Protein AF-A0A7S2K1K6-F1 (afdb_monomer_lite)

Foldseek 3Di:
DAVVLVVLLVVLVVLVVCCVPPVPDPDDRQWAVAAEAADAQALDFDDQVSVQSSLRNHPYAAEQEAALQACCSVVVVCVVDPPDPGDGSRNDDHPYPRHHYDYCNVQPNYPVSCVVCVVVVVVVVVVVVVVVD

Structure (mmCIF, N/CA/C/O backbone):
data_AF-A0A7S2K1K6-F1
#
_entry.id   AF-A0A7S2K1K6-F1
#
loop_
_atom_site.group_PDB
_atom_site.id
_atom_site.type_symbol
_atom_site.label_atom_id
_atom_site.label_alt_id
_atom_site.label_comp_id
_atom_site.label_asym_id
_atom_site.label_entity_id
_atom_site.label_seq_id
_atom_site.pdbx_PDB_ins_code
_atom_site.Cartn_x
_atom_site.Cartn_y
_atom_s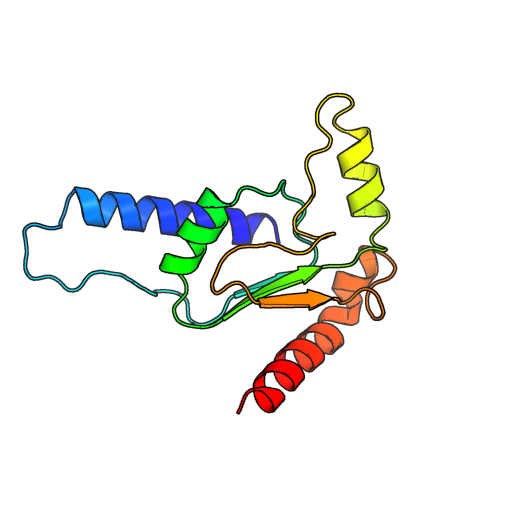ite.Cartn_z
_atom_site.occupancy
_atom_site.B_iso_or_equiv
_atom_site.auth_seq_id
_atom_site.auth_comp_id
_atom_site.auth_asym_id
_atom_site.auth_atom_id
_atom_site.pdbx_PDB_model_num
ATOM 1 N N . ALA A 1 1 ? 4.031 7.978 -1.516 1.00 72.56 1 ALA A N 1
ATOM 2 C CA . ALA A 1 1 ? 3.803 6.887 -0.534 1.00 72.56 1 ALA A CA 1
ATOM 3 C C . ALA A 1 1 ? 4.142 7.238 0.929 1.00 72.56 1 ALA A C 1
ATOM 5 O O . ALA A 1 1 ? 3.296 7.035 1.790 1.00 72.56 1 ALA A O 1
ATOM 6 N N . ARG A 1 2 ? 5.339 7.762 1.262 1.00 82.56 2 ARG A N 1
ATOM 7 C CA . ARG A 1 2 ? 5.775 7.945 2.674 1.00 82.56 2 ARG A CA 1
ATOM 8 C C . ARG A 1 2 ? 4.858 8.809 3.542 1.00 82.56 2 ARG A C 1
ATOM 10 O O . ARG A 1 2 ? 4.629 8.459 4.693 1.00 82.56 2 ARG A O 1
ATOM 17 N N . VAL A 1 3 ? 4.392 9.941 3.012 1.00 86.00 3 VAL A N 1
ATOM 18 C CA . VAL A 1 3 ? 3.521 10.872 3.751 1.00 86.00 3 VAL A CA 1
ATOM 19 C C . VAL A 1 3 ? 2.193 10.196 4.071 1.00 86.00 3 VAL A C 1
ATOM 21 O O . VAL A 1 3 ? 1.827 10.125 5.235 1.00 86.00 3 VAL A O 1
ATOM 24 N N . ILE A 1 4 ? 1.558 9.590 3.064 1.00 89.12 4 ILE A N 1
ATOM 25 C CA . ILE A 1 4 ? 0.300 8.847 3.214 1.00 89.12 4 ILE A CA 1
ATOM 26 C C . ILE A 1 4 ? 0.440 7.754 4.279 1.00 89.12 4 ILE A C 1
ATOM 28 O O . ILE A 1 4 ? -0.362 7.701 5.201 1.00 89.12 4 ILE A O 1
ATOM 32 N N . TYR A 1 5 ? 1.502 6.943 4.228 1.00 89.25 5 TYR A N 1
ATOM 33 C CA . TYR A 1 5 ? 1.738 5.905 5.237 1.00 89.25 5 TYR A CA 1
ATOM 34 C C . TYR A 1 5 ? 1.886 6.468 6.659 1.00 89.25 5 TYR A C 1
ATOM 36 O O . TYR A 1 5 ? 1.334 5.912 7.605 1.00 89.25 5 TYR A O 1
ATOM 44 N N . LYS A 1 6 ? 2.597 7.592 6.829 1.00 90.62 6 LYS A N 1
ATOM 45 C CA . LYS A 1 6 ? 2.695 8.264 8.134 1.00 90.62 6 LYS A CA 1
ATOM 46 C C . LYS A 1 6 ? 1.337 8.781 8.608 1.00 90.62 6 LYS A C 1
ATOM 48 O O . LYS A 1 6 ? 1.019 8.611 9.777 1.00 90.62 6 LYS A O 1
ATOM 53 N N . CYS A 1 7 ? 0.539 9.367 7.717 1.00 91.12 7 CYS A N 1
ATOM 54 C CA . CYS A 1 7 ? -0.813 9.818 8.042 1.00 91.12 7 CYS A CA 1
ATOM 55 C C . CYS A 1 7 ? -1.705 8.647 8.472 1.00 91.12 7 CYS A C 1
ATOM 57 O O . CYS A 1 7 ? -2.375 8.754 9.491 1.00 91.12 7 CYS A O 1
ATOM 59 N N . LEU A 1 8 ? -1.667 7.519 7.752 1.00 91.31 8 LEU A N 1
ATOM 60 C CA . LEU A 1 8 ? -2.397 6.297 8.111 1.00 91.31 8 LEU A CA 1
ATOM 61 C C . LEU A 1 8 ? -2.001 5.788 9.496 1.00 91.31 8 LEU A C 1
ATOM 63 O O . LEU A 1 8 ? -2.863 5.502 10.322 1.00 91.31 8 LEU A O 1
ATOM 67 N N . LYS A 1 9 ? -0.696 5.753 9.774 1.00 92.00 9 LYS A N 1
ATOM 68 C CA . LYS A 1 9 ? -0.176 5.376 11.086 1.00 92.00 9 LYS A CA 1
ATOM 69 C C . LYS A 1 9 ? -0.666 6.316 12.195 1.00 92.00 9 LYS A C 1
ATOM 71 O O . LYS A 1 9 ? -1.085 5.849 13.249 1.00 92.00 9 LYS A O 1
ATOM 76 N N . GLU A 1 10 ? -0.636 7.629 11.969 1.00 92.12 10 GLU A N 1
ATOM 7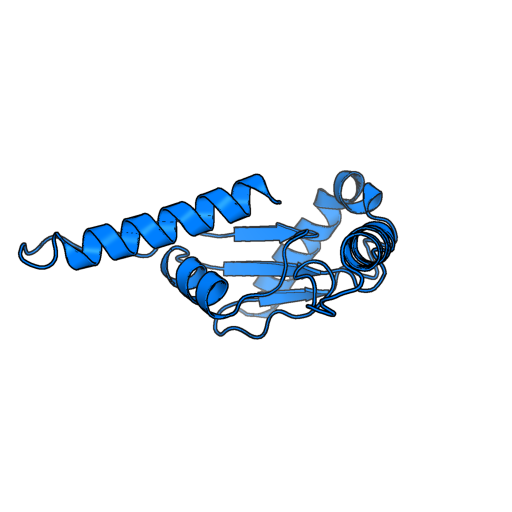7 C CA . GLU A 1 10 ? -1.130 8.599 12.955 1.00 92.12 10 GLU A CA 1
ATOM 78 C C . GLU A 1 10 ? -2.645 8.510 13.162 1.00 92.12 10 GLU A C 1
ATOM 80 O O . GLU A 1 10 ? -3.110 8.647 14.293 1.00 92.12 10 GLU A O 1
ATOM 85 N N . MET A 1 11 ? -3.419 8.239 12.109 1.00 90.06 11 MET A N 1
ATOM 86 C CA . MET A 1 11 ? -4.859 7.998 12.231 1.00 90.06 11 MET A CA 1
ATOM 87 C C . MET A 1 11 ? -5.144 6.739 13.048 1.00 90.06 11 MET A C 1
ATOM 89 O O . MET A 1 11 ? -5.956 6.798 13.967 1.00 90.06 11 MET A O 1
ATOM 93 N N . ALA A 1 12 ? -4.419 5.644 12.804 1.00 89.88 12 ALA A N 1
ATOM 94 C CA . ALA A 1 12 ? -4.561 4.417 13.587 1.00 89.88 12 ALA A CA 1
ATOM 95 C C . ALA A 1 12 ? -4.217 4.640 15.068 1.00 89.88 12 ALA A C 1
ATOM 97 O O . ALA A 1 12 ? -4.941 4.196 15.962 1.00 89.88 12 ALA A O 1
ATOM 98 N N . ARG A 1 13 ? -3.153 5.407 15.343 1.00 90.19 13 ARG A N 1
ATOM 99 C CA . ARG A 1 13 ? -2.778 5.803 16.706 1.00 90.19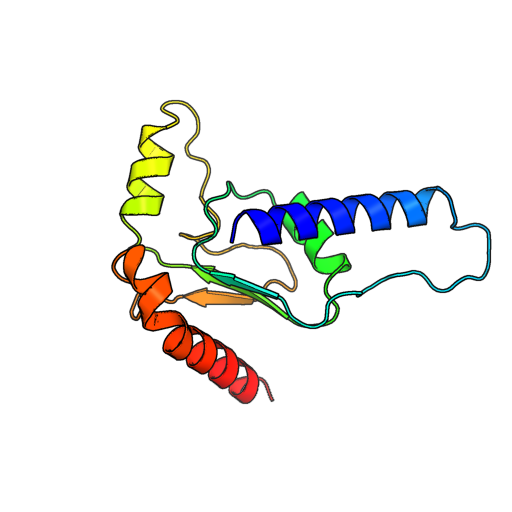 13 ARG A CA 1
ATOM 100 C C . ARG A 1 13 ? -3.884 6.616 17.383 1.00 90.19 13 ARG A C 1
ATOM 102 O O . ARG A 1 13 ? -4.237 6.322 18.522 1.00 90.19 13 ARG A O 1
ATOM 109 N N . LYS A 1 14 ? -4.443 7.615 16.692 1.00 88.44 14 LYS A N 1
ATOM 110 C CA . LYS A 1 14 ? -5.543 8.446 17.210 1.00 88.44 14 LYS A CA 1
ATOM 111 C C . LYS A 1 14 ? -6.826 7.650 17.428 1.00 88.44 14 LYS A C 1
ATOM 113 O O . LYS A 1 14 ? -7.510 7.895 18.413 1.00 88.44 14 LYS A O 1
ATOM 118 N N . GLN A 1 15 ? -7.130 6.686 16.562 1.00 84.56 15 GLN A N 1
ATOM 119 C CA . GLN A 1 15 ? -8.272 5.792 16.742 1.00 84.56 15 GLN A CA 1
ATOM 120 C C . GLN A 1 15 ? -8.104 4.941 18.007 1.00 84.56 15 GLN A C 1
ATOM 122 O O . GLN A 1 15 ? -9.023 4.870 18.815 1.00 84.56 15 GLN A O 1
ATOM 127 N N . LYS A 1 16 ? -6.916 4.367 18.245 1.00 83.88 16 LYS A N 1
ATOM 128 C CA . LYS A 1 16 ? -6.618 3.645 19.497 1.00 83.88 16 LYS A CA 1
ATOM 129 C C . LYS A 1 16 ? -6.731 4.531 20.734 1.00 83.88 16 LYS A C 1
ATOM 131 O O . LYS A 1 16 ? -7.286 4.113 21.743 1.00 83.88 16 LYS A O 1
ATOM 136 N N . GLU A 1 17 ? -6.204 5.748 20.656 1.00 86.62 17 GLU A N 1
ATOM 137 C CA . GLU A 1 17 ? -6.282 6.732 21.737 1.00 86.62 17 GLU A CA 1
ATOM 138 C C . GLU A 1 17 ? -7.738 7.125 22.035 1.00 86.62 17 GLU A C 1
ATOM 140 O O . GLU A 1 17 ? -8.131 7.198 23.199 1.00 86.62 17 GLU A O 1
ATOM 145 N N . TRP A 1 18 ? -8.559 7.309 20.999 1.00 82.06 18 TRP A N 1
ATOM 146 C CA . TRP A 1 18 ? -9.995 7.543 21.144 1.00 82.06 18 TRP A CA 1
ATOM 147 C C . TRP A 1 18 ? -10.685 6.345 21.809 1.00 82.06 18 TRP A C 1
ATOM 149 O O . TRP A 1 18 ? -11.379 6.515 22.808 1.00 82.06 18 TRP A O 1
ATOM 159 N N . LEU A 1 19 ? -10.411 5.125 21.332 1.00 79.62 19 LEU A N 1
ATOM 160 C CA . LEU A 1 19 ? -10.951 3.884 21.899 1.00 79.62 19 LEU A CA 1
ATOM 161 C C . LEU A 1 19 ? -10.541 3.663 23.357 1.00 79.62 19 LEU A C 1
ATOM 163 O O . LEU A 1 19 ? -11.272 3.019 24.098 1.00 79.62 19 LEU A O 1
ATOM 167 N N . TYR A 1 20 ? -9.382 4.161 23.782 1.00 80.56 20 TYR A N 1
ATOM 168 C CA . TYR A 1 20 ? -8.949 4.062 25.173 1.00 80.56 20 TYR A CA 1
ATOM 169 C C . TYR A 1 20 ? -9.656 5.090 26.068 1.00 80.56 20 TYR A C 1
ATOM 171 O O . TYR A 1 20 ? -10.106 4.752 27.160 1.00 80.56 20 TYR A O 1
ATOM 179 N N . ASN A 1 21 ? -9.779 6.337 25.605 1.00 81.19 21 ASN A N 1
ATOM 180 C CA . ASN A 1 21 ? -10.2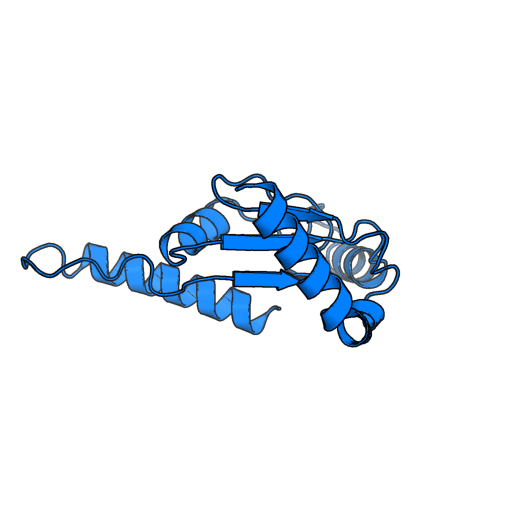56 7.446 26.433 1.00 81.19 21 ASN A CA 1
ATOM 181 C C . ASN A 1 21 ? -11.788 7.621 26.440 1.00 81.19 21 ASN A C 1
ATOM 183 O O . ASN A 1 21 ? -12.321 8.137 27.418 1.00 81.19 21 ASN A O 1
ATOM 187 N N . TYR A 1 22 ? -12.497 7.231 25.372 1.00 71.00 22 TYR A N 1
ATOM 188 C CA . TYR A 1 22 ? -13.909 7.596 25.143 1.00 71.00 22 TYR A CA 1
ATOM 189 C C . TYR A 1 22 ? -14.894 6.413 25.141 1.00 71.00 22 TYR A C 1
ATOM 191 O O . TYR A 1 22 ? -16.096 6.620 24.997 1.00 71.00 22 TYR A O 1
ATOM 199 N N . LYS A 1 23 ? -14.440 5.175 25.396 1.00 61.59 23 LYS A N 1
ATOM 200 C CA . LYS A 1 23 ? -15.261 3.937 25.362 1.00 61.59 23 LYS A CA 1
ATOM 201 C C . LYS A 1 23 ? -16.399 3.847 26.398 1.00 61.59 23 LYS A C 1
ATOM 203 O O . LYS A 1 23 ? -16.974 2.777 26.582 1.00 61.59 23 LYS A O 1
ATOM 208 N N . LYS A 1 24 ? -16.673 4.925 27.137 1.00 58.38 24 LYS A N 1
ATOM 209 C CA . LYS A 1 24 ? -17.649 4.979 28.235 1.00 58.38 24 LYS A CA 1
ATOM 210 C C . LYS A 1 24 ? -18.975 5.643 27.844 1.00 58.38 24 LYS A C 1
ATOM 212 O O . LYS A 1 24 ? -19.938 5.508 28.590 1.00 58.38 24 LYS A O 1
ATOM 217 N N . GLU A 1 25 ? -19.032 6.325 26.702 1.00 59.97 25 GLU A N 1
ATOM 218 C CA . GLU A 1 25 ? -20.265 6.878 26.129 1.00 59.97 25 GLU A CA 1
ATOM 219 C C . GLU A 1 25 ? -20.729 6.015 24.951 1.00 59.97 25 GLU A C 1
ATOM 221 O O . GLU A 1 25 ? -19.897 5.507 24.200 1.00 59.97 25 GLU A O 1
ATOM 226 N N . ASP A 1 26 ? -22.049 5.871 24.783 1.00 57.09 26 ASP A N 1
ATOM 227 C CA . ASP A 1 26 ? -22.746 5.152 23.697 1.00 57.09 26 ASP A CA 1
ATOM 228 C C . ASP A 1 26 ? -22.583 5.871 22.338 1.00 57.09 26 ASP A C 1
ATOM 230 O O . ASP A 1 26 ? -23.531 6.220 21.636 1.00 57.09 26 ASP A O 1
ATOM 234 N N . THR A 1 27 ? -21.341 6.204 22.001 1.00 59.66 27 THR A N 1
ATOM 235 C CA . THR A 1 27 ? -20.950 6.858 20.760 1.00 59.66 27 THR A CA 1
ATOM 236 C C . THR A 1 27 ? -20.349 5.800 19.846 1.00 59.66 27 THR A C 1
ATOM 238 O O . THR A 1 27 ? -19.534 4.975 20.261 1.00 59.66 27 THR A O 1
ATOM 241 N N . ARG A 1 28 ? -20.795 5.776 18.586 1.00 59.22 28 ARG A N 1
ATOM 242 C CA . ARG A 1 28 ? -20.291 4.821 17.590 1.00 59.22 28 ARG A CA 1
ATOM 243 C C . ARG A 1 28 ? -18.786 5.018 17.420 1.00 59.22 28 ARG A C 1
ATOM 245 O O . ARG A 1 28 ? -18.338 6.146 17.226 1.00 59.22 28 ARG A O 1
ATOM 252 N N . GLU A 1 29 ? -18.028 3.924 17.476 1.00 59.81 29 GLU A N 1
ATOM 253 C CA . GLU A 1 29 ? -16.586 3.953 17.233 1.00 59.81 29 GLU A CA 1
ATOM 254 C C . GLU A 1 29 ? -16.292 4.620 15.873 1.00 59.81 29 GLU A C 1
ATOM 256 O O . GLU A 1 29 ? -16.941 4.276 14.879 1.00 59.81 29 GLU A O 1
ATOM 261 N N . PRO A 1 30 ? -15.301 5.527 15.771 1.00 60.31 30 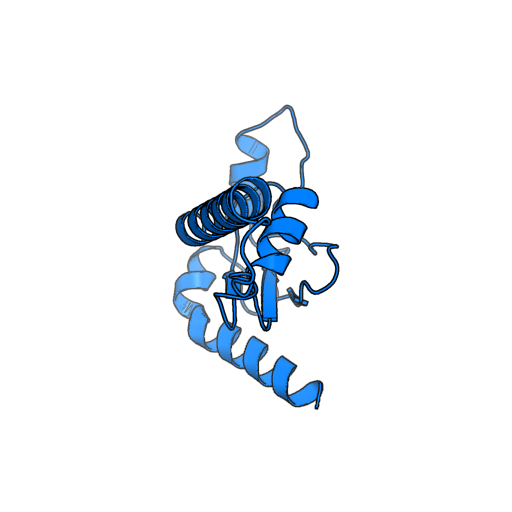PRO A N 1
ATOM 262 C CA . PRO A 1 30 ? -14.790 6.018 14.499 1.00 60.31 30 PRO A CA 1
ATOM 263 C C . PRO A 1 30 ? -13.901 4.932 13.878 1.00 60.31 30 PRO A C 1
ATOM 265 O O . PRO A 1 30 ? -12.686 5.080 13.755 1.00 60.31 30 PRO A O 1
ATOM 268 N N . ALA A 1 31 ? -14.501 3.786 13.565 1.00 66.06 31 ALA A N 1
ATOM 269 C CA . ALA A 1 31 ? -13.871 2.733 12.793 1.00 66.06 31 ALA A CA 1
ATOM 270 C C . ALA A 1 31 ? -14.020 3.028 11.303 1.00 66.06 31 ALA A C 1
ATOM 272 O O . ALA A 1 31 ? -15.014 3.618 10.882 1.00 66.06 31 ALA A O 1
ATOM 273 N N . SER A 1 32 ? -13.038 2.594 10.505 1.00 74.44 32 SER A N 1
ATOM 274 C CA . SER A 1 32 ? -13.206 2.536 9.050 1.00 74.44 32 SER A CA 1
ATOM 275 C C . SER A 1 32 ? -13.477 3.904 8.395 1.00 74.44 32 SER A C 1
ATOM 277 O O . SER A 1 32 ? -14.402 4.067 7.606 1.00 74.44 32 SER A O 1
ATOM 279 N N . ILE A 1 33 ? -12.646 4.898 8.725 1.00 82.00 33 ILE A N 1
ATOM 280 C CA . ILE A 1 33 ? -12.753 6.286 8.236 1.00 82.00 33 ILE A CA 1
ATOM 281 C C . ILE A 1 33 ? -12.412 6.390 6.741 1.00 82.00 33 ILE A C 1
ATOM 283 O O . ILE A 1 33 ? -12.938 7.245 6.033 1.00 82.00 33 ILE A O 1
ATOM 287 N N . ILE A 1 34 ? -11.493 5.551 6.263 1.00 89.94 34 ILE A N 1
ATOM 288 C CA . ILE A 1 34 ? -10.955 5.630 4.902 1.00 89.94 34 ILE A CA 1
ATOM 289 C C . ILE A 1 34 ? -11.553 4.510 4.073 1.00 89.94 34 ILE A C 1
ATOM 291 O O . ILE A 1 34 ? -11.446 3.363 4.475 1.00 89.94 34 ILE A O 1
ATOM 295 N N . GLU A 1 35 ? -12.116 4.808 2.906 1.00 91.19 35 GLU A N 1
ATOM 296 C CA . GLU A 1 35 ? -12.689 3.779 2.036 1.00 91.19 35 GLU A CA 1
ATOM 297 C C . GLU A 1 35 ? -11.609 2.843 1.472 1.00 91.19 35 GLU A C 1
ATOM 299 O O . GLU A 1 35 ? -11.470 1.723 1.950 1.00 91.19 35 GLU A O 1
ATOM 304 N N . ASP A 1 36 ? -10.787 3.309 0.532 1.00 92.88 36 ASP A N 1
ATOM 305 C CA . ASP A 1 36 ? -9.758 2.498 -0.123 1.00 92.88 36 ASP A CA 1
ATOM 306 C C . ASP A 1 36 ? -8.379 3.172 -0.031 1.00 92.88 36 ASP A C 1
ATOM 308 O O . ASP A 1 36 ? -8.234 4.392 -0.137 1.00 92.88 36 ASP A O 1
ATOM 312 N N . VAL A 1 37 ? -7.332 2.364 0.133 1.00 94.00 37 VAL A N 1
ATOM 313 C CA . VAL A 1 37 ? -5.932 2.794 0.173 1.00 94.00 37 VAL A CA 1
ATOM 314 C C . VAL A 1 37 ? -5.126 1.972 -0.820 1.00 94.00 37 VAL A C 1
ATOM 316 O O . VAL A 1 37 ? -5.079 0.749 -0.731 1.00 94.00 37 VAL A O 1
ATOM 319 N N . VAL A 1 38 ? -4.406 2.647 -1.716 1.00 94.06 38 VAL A N 1
ATOM 320 C CA . VAL A 1 38 ? -3.450 2.013 -2.632 1.00 94.06 38 VAL A CA 1
ATOM 321 C C . VAL A 1 38 ? -2.060 2.586 -2.382 1.00 94.06 38 VAL A C 1
ATOM 323 O O . VAL A 1 38 ? -1.794 3.762 -2.633 1.00 94.06 38 VAL A O 1
ATOM 326 N N . LEU A 1 39 ? -1.154 1.756 -1.868 1.00 92.81 39 LEU A N 1
ATOM 327 C CA . LEU A 1 39 ? 0.240 2.115 -1.623 1.00 92.81 39 LEU A CA 1
ATOM 328 C C . LEU A 1 39 ? 1.114 1.530 -2.729 1.00 92.81 39 LEU A C 1
ATOM 330 O O . LEU A 1 39 ? 1.206 0.318 -2.877 1.00 92.81 39 LEU A O 1
ATOM 334 N N . MET A 1 40 ? 1.778 2.398 -3.489 1.00 90.81 40 MET A N 1
ATOM 335 C CA . MET A 1 40 ? 2.701 2.014 -4.561 1.00 90.81 40 MET A CA 1
ATOM 336 C C . MET A 1 40 ? 4.140 2.296 -4.132 1.00 90.81 40 MET A C 1
ATOM 338 O O . MET A 1 40 ? 4.435 3.408 -3.680 1.00 90.81 40 MET A O 1
ATOM 342 N N . GLY A 1 41 ? 5.018 1.294 -4.237 1.00 83.88 41 GLY A N 1
ATOM 343 C CA . GLY A 1 41 ? 6.458 1.463 -4.018 1.00 83.88 41 GLY A CA 1
ATOM 344 C C . GLY A 1 41 ? 6.817 2.038 -2.645 1.00 83.88 41 GLY A C 1
ATOM 345 O O . GLY A 1 41 ? 7.663 2.924 -2.552 1.00 83.88 41 GLY A O 1
ATOM 346 N N . LEU A 1 42 ? 6.145 1.604 -1.568 1.00 86.12 42 LEU A N 1
ATOM 347 C CA . LEU A 1 42 ? 6.327 2.160 -0.222 1.00 86.12 42 LEU A CA 1
ATOM 348 C C . LEU A 1 42 ? 7.772 1.954 0.294 1.00 86.12 42 LEU A C 1
ATOM 350 O O . LEU A 1 42 ? 8.133 0.825 0.640 1.00 86.12 42 LEU A O 1
ATOM 354 N N . PRO A 1 43 ? 8.581 3.024 0.468 1.00 80.81 43 PRO A N 1
ATOM 355 C CA . PRO A 1 43 ? 9.943 2.918 0.994 1.00 80.81 43 PRO A CA 1
ATOM 356 C C . PRO A 1 43 ? 9.916 2.905 2.532 1.00 80.81 43 PRO A C 1
ATOM 358 O O . PRO A 1 43 ? 10.368 3.848 3.191 1.00 80.81 43 PRO A O 1
ATOM 361 N N . ASN A 1 44 ? 9.312 1.872 3.116 1.00 82.19 44 ASN A N 1
ATOM 362 C CA . ASN A 1 44 ? 9.266 1.666 4.560 1.00 82.19 44 ASN A CA 1
ATOM 363 C C . ASN A 1 44 ? 9.535 0.198 4.901 1.00 82.19 44 ASN A C 1
ATOM 365 O O . ASN A 1 44 ? 9.099 -0.701 4.179 1.00 82.19 44 ASN A O 1
ATOM 369 N N . HIS A 1 45 ? 10.230 -0.042 6.014 1.00 82.62 45 HIS A N 1
ATOM 370 C CA . HIS A 1 45 ? 10.415 -1.400 6.523 1.00 82.62 45 HIS A CA 1
ATOM 371 C C . HIS A 1 45 ? 9.066 -2.015 6.904 1.00 82.62 45 HIS A C 1
ATOM 373 O O . HIS A 1 45 ? 8.187 -1.323 7.426 1.00 82.62 45 HIS A O 1
ATOM 379 N N . PHE A 1 46 ? 8.928 -3.314 6.664 1.00 84.56 46 PHE A N 1
ATOM 380 C CA . PHE A 1 46 ? 7.754 -4.062 7.085 1.00 84.56 46 PHE A CA 1
ATOM 381 C C . PHE A 1 46 ? 7.640 -4.126 8.616 1.00 84.56 46 PHE A C 1
ATOM 383 O O . PHE A 1 46 ? 8.620 -4.366 9.324 1.00 84.56 46 PHE A O 1
ATOM 390 N N . ASN A 1 47 ? 6.428 -3.878 9.112 1.00 88.81 47 ASN A N 1
ATOM 391 C CA . ASN A 1 47 ? 6.021 -4.029 10.505 1.00 88.81 47 ASN A CA 1
ATOM 392 C C . ASN A 1 47 ? 4.552 -4.482 10.507 1.00 88.81 47 ASN A C 1
ATOM 394 O O . ASN A 1 47 ? 3.675 -3.673 10.204 1.00 88.81 47 ASN A O 1
ATOM 398 N N . GLY A 1 48 ? 4.306 -5.758 10.813 1.00 88.56 48 GLY A N 1
ATOM 399 C CA . GLY A 1 48 ? 2.969 -6.360 10.764 1.00 88.56 48 GLY A CA 1
ATOM 400 C C . GLY A 1 48 ? 1.951 -5.638 11.646 1.00 88.56 48 GLY A C 1
ATOM 401 O O . GLY A 1 48 ? 0.872 -5.308 11.164 1.00 88.56 48 GLY A O 1
ATOM 402 N N . ASP A 1 49 ? 2.331 -5.283 12.878 1.00 90.19 49 ASP A N 1
ATOM 403 C CA . ASP A 1 49 ? 1.452 -4.580 13.821 1.00 90.19 49 ASP A CA 1
ATOM 404 C C . ASP A 1 49 ? 0.970 -3.246 13.249 1.00 90.19 49 ASP A C 1
ATOM 406 O O . ASP A 1 49 ? -0.215 -2.937 13.294 1.00 90.19 49 ASP A O 1
ATOM 410 N N . THR A 1 50 ? 1.869 -2.469 12.633 1.00 90.56 50 THR A N 1
ATOM 411 C CA . THR A 1 50 ? 1.495 -1.183 12.023 1.00 90.56 50 THR A CA 1
ATOM 412 C C . THR A 1 50 ? 0.537 -1.373 10.845 1.00 90.56 50 THR A C 1
ATOM 414 O O . THR A 1 50 ? -0.372 -0.572 10.657 1.00 90.56 50 THR A O 1
ATOM 417 N N . TRP A 1 51 ? 0.718 -2.417 10.036 1.00 92.12 51 TRP A N 1
ATOM 418 C CA . TRP A 1 51 ? -0.189 -2.707 8.921 1.00 92.12 51 TRP A CA 1
ATOM 419 C C . TRP A 1 51 ? -1.557 -3.197 9.402 1.00 92.12 51 TRP A C 1
ATOM 421 O O . TRP A 1 51 ? -2.567 -2.770 8.847 1.00 92.12 51 TRP A O 1
ATOM 431 N N . ALA A 1 52 ? -1.604 -4.015 10.456 1.00 91.25 52 ALA A N 1
ATOM 432 C CA . ALA A 1 52 ? -2.849 -4.441 11.092 1.00 91.25 52 ALA A CA 1
ATOM 433 C C . ALA A 1 52 ? -3.599 -3.247 11.706 1.00 91.25 52 ALA A C 1
ATOM 435 O O . ALA A 1 52 ? -4.793 -3.068 11.484 1.00 91.25 52 ALA A O 1
ATOM 436 N N . GLU A 1 53 ? -2.883 -2.354 12.392 1.00 90.25 53 GLU A N 1
ATOM 437 C CA . GLU A 1 53 ? -3.421 -1.086 12.892 1.00 90.25 53 GLU A CA 1
ATOM 438 C C . GLU A 1 53 ? -4.021 -0.227 11.776 1.00 90.25 53 GLU A C 1
ATOM 440 O O . GLU A 1 53 ? -5.142 0.262 11.902 1.00 90.25 53 GLU A O 1
ATOM 445 N N . ILE A 1 54 ? -3.297 -0.072 10.665 1.00 91.06 54 ILE A N 1
ATOM 446 C CA . ILE A 1 54 ? -3.784 0.662 9.494 1.00 91.06 54 ILE A CA 1
ATOM 447 C C . ILE A 1 54 ? -5.009 -0.036 8.892 1.00 91.06 54 ILE A C 1
ATOM 449 O O . ILE A 1 54 ? -5.944 0.649 8.479 1.00 91.06 54 ILE A O 1
ATOM 453 N N . ARG A 1 55 ? -5.057 -1.375 8.881 1.00 90.94 55 ARG A N 1
ATOM 454 C CA . ARG A 1 55 ? -6.212 -2.127 8.377 1.00 90.94 55 ARG A CA 1
ATOM 455 C C . ARG A 1 55 ? -7.494 -1.783 9.137 1.00 90.94 55 ARG A C 1
ATOM 457 O O . ARG A 1 55 ? -8.529 -1.711 8.488 1.00 90.94 55 ARG A O 1
ATOM 464 N N . HIS A 1 56 ? -7.445 -1.497 10.438 1.00 88.31 56 HIS A N 1
ATOM 465 C CA . HIS A 1 56 ? -8.626 -1.087 11.219 1.00 88.31 56 HIS A CA 1
ATOM 466 C C . HIS A 1 56 ? -9.160 0.318 10.879 1.00 88.31 56 HIS A C 1
ATOM 468 O O . HIS A 1 56 ? -10.333 0.612 11.119 1.00 88.31 56 HIS A O 1
ATOM 474 N N . VAL A 1 57 ? -8.318 1.184 10.308 1.00 89.88 57 VAL A N 1
ATOM 475 C CA . VAL A 1 57 ? -8.709 2.535 9.864 1.00 89.88 57 VAL A CA 1
ATOM 476 C C . VAL A 1 57 ? -9.376 2.498 8.486 1.00 89.88 57 VAL A C 1
ATOM 478 O O . VAL A 1 57 ? -10.157 3.387 8.148 1.00 89.88 57 VAL A O 1
ATOM 481 N N . VAL A 1 58 ? -9.066 1.484 7.679 1.00 91.06 58 VAL A N 1
ATOM 482 C CA . VAL A 1 58 ? -9.567 1.337 6.309 1.00 91.06 58 VAL A CA 1
ATOM 483 C C . VAL A 1 58 ? -10.861 0.511 6.317 1.00 91.06 58 VAL A C 1
ATOM 485 O O . VAL A 1 58 ? -10.925 -0.557 6.912 1.00 91.06 58 VAL A O 1
ATOM 488 N N . ALA A 1 59 ? -11.922 0.995 5.685 1.00 89.62 59 ALA A N 1
ATOM 489 C CA . ALA A 1 59 ? -13.201 0.307 5.535 1.00 89.62 59 ALA A CA 1
ATOM 490 C C . ALA A 1 59 ? -13.125 -0.765 4.443 1.00 89.62 59 ALA A C 1
ATOM 492 O O . ALA A 1 59 ? -13.495 -1.919 4.655 1.00 89.62 59 ALA A O 1
ATOM 493 N N . GLY A 1 60 ? -12.608 -0.369 3.284 1.00 90.94 60 GLY A N 1
ATOM 494 C CA . GLY A 1 60 ? -12.507 -1.170 2.078 1.00 90.94 60 GLY A CA 1
ATOM 495 C C . GLY A 1 60 ? -11.132 -1.805 1.926 1.00 90.94 60 GLY A C 1
ATOM 496 O O . GLY A 1 60 ? -10.670 -2.572 2.775 1.00 90.94 60 GLY A O 1
ATOM 497 N N . ARG A 1 61 ? -10.496 -1.541 0.788 1.00 93.19 61 ARG A N 1
ATOM 498 C CA . ARG A 1 61 ? -9.293 -2.224 0.318 1.00 93.19 61 ARG A CA 1
ATOM 499 C C . ARG A 1 61 ? -8.045 -1.525 0.820 1.00 93.19 61 ARG A C 1
ATOM 501 O O . ARG A 1 61 ? -7.833 -0.344 0.569 1.00 93.19 61 ARG A O 1
ATOM 508 N N . LEU A 1 62 ? -7.156 -2.294 1.435 1.00 94.06 62 LEU A N 1
ATOM 509 C CA . LEU A 1 62 ? -5.789 -1.877 1.715 1.00 94.06 62 LEU A CA 1
ATOM 510 C C . LEU A 1 62 ? -4.853 -2.601 0.749 1.00 94.06 62 LEU A C 1
ATOM 512 O O . LEU A 1 62 ? -4.538 -3.769 0.946 1.00 94.06 62 LEU A O 1
ATOM 516 N N . VAL A 1 63 ? -4.439 -1.921 -0.317 1.00 94.75 63 VAL A N 1
ATOM 517 C CA . VAL A 1 63 ? -3.663 -2.504 -1.414 1.00 94.75 63 VAL A CA 1
ATOM 518 C C . VAL A 1 63 ? -2.187 -2.124 -1.301 1.00 94.75 63 VAL A C 1
ATOM 520 O O . VAL A 1 63 ? -1.834 -0.944 -1.293 1.00 94.75 63 VAL A O 1
ATOM 523 N N . ASN A 1 64 ? -1.315 -3.127 -1.287 1.00 93.62 64 ASN A N 1
ATOM 524 C CA . ASN A 1 64 ? 0.126 -2.992 -1.442 1.00 93.62 64 ASN A CA 1
ATOM 525 C C . ASN A 1 64 ? 0.533 -3.355 -2.879 1.00 93.62 64 ASN A C 1
ATOM 527 O O . ASN A 1 64 ? 0.511 -4.523 -3.269 1.00 93.62 64 ASN A O 1
ATOM 531 N N . CYS A 1 65 ? 0.904 -2.352 -3.672 1.00 92.50 65 CYS A N 1
ATOM 532 C CA . CYS A 1 65 ? 1.490 -2.537 -4.996 1.00 92.50 65 CYS A CA 1
ATOM 533 C C . CYS A 1 65 ? 3.015 -2.586 -4.865 1.00 92.50 65 CYS A C 1
ATOM 535 O O . CYS A 1 65 ? 3.648 -1.567 -4.556 1.00 92.50 65 CYS A O 1
ATOM 537 N N . PHE A 1 66 ? 3.592 -3.762 -5.106 1.00 89.81 66 PHE A N 1
ATOM 538 C CA . PHE A 1 66 ? 5.024 -4.009 -4.948 1.00 89.81 66 PHE A CA 1
ATOM 539 C C . PHE A 1 66 ? 5.680 -4.388 -6.279 1.00 89.81 66 PHE A C 1
ATOM 541 O O . PHE A 1 66 ? 5.070 -5.046 -7.121 1.00 89.81 66 PHE A O 1
ATOM 548 N N . SER A 1 67 ? 6.941 -3.987 -6.459 1.00 86.31 67 SER A N 1
ATOM 549 C CA . SER A 1 67 ? 7.782 -4.436 -7.575 1.00 86.31 67 SER A CA 1
ATOM 550 C C . SER A 1 67 ? 9.053 -5.075 -7.037 1.00 86.31 67 SER A C 1
ATOM 552 O O . SER A 1 67 ? 9.811 -4.456 -6.290 1.00 86.31 67 SER A O 1
ATOM 554 N N . ARG A 1 68 ? 9.318 -6.313 -7.458 1.00 79.81 68 ARG A N 1
ATOM 555 C CA . ARG A 1 68 ? 10.549 -7.045 -7.121 1.00 79.81 68 ARG A CA 1
ATOM 556 C C . ARG A 1 68 ? 11.773 -6.499 -7.860 1.00 79.81 68 ARG A C 1
ATOM 558 O O . ARG A 1 68 ? 12.896 -6.767 -7.447 1.00 79.81 68 ARG A O 1
ATOM 565 N N . LYS A 1 69 ? 11.553 -5.752 -8.949 1.00 70.25 69 LYS A N 1
ATOM 566 C CA . LYS A 1 69 ? 12.598 -5.186 -9.813 1.00 70.25 69 LYS A CA 1
ATOM 567 C C . LYS A 1 69 ? 12.915 -3.724 -9.510 1.00 70.25 69 LYS A C 1
ATOM 569 O O . LYS A 1 69 ? 13.790 -3.181 -10.172 1.00 70.25 69 LYS A O 1
ATOM 574 N N . ASP A 1 70 ? 12.267 -3.085 -8.530 1.00 69.75 70 ASP A N 1
ATOM 575 C CA . ASP A 1 70 ? 12.632 -1.714 -8.154 1.00 69.75 70 ASP A CA 1
ATOM 576 C C . ASP A 1 70 ? 14.045 -1.690 -7.542 1.00 69.75 70 ASP A C 1
ATOM 578 O O . ASP A 1 70 ? 14.257 -1.880 -6.339 1.00 69.75 70 ASP A O 1
ATOM 582 N N . PHE A 1 71 ? 15.024 -1.461 -8.419 1.00 61.31 71 PHE A N 1
ATOM 583 C CA . PHE A 1 71 ? 16.438 -1.396 -8.093 1.00 61.31 71 PHE A CA 1
ATOM 584 C C . PHE A 1 71 ? 16.765 -0.213 -7.189 1.00 61.31 71 PHE A C 1
ATOM 586 O O . PHE A 1 71 ? 17.681 -0.330 -6.386 1.00 61.31 71 PHE A O 1
ATOM 593 N N . VAL A 1 72 ? 16.034 0.903 -7.254 1.00 63.66 72 VAL A N 1
ATOM 594 C CA . VAL A 1 72 ? 16.320 2.075 -6.413 1.00 63.66 72 VAL A CA 1
ATOM 595 C C . VAL A 1 72 ? 15.862 1.816 -4.985 1.00 63.66 72 VAL A C 1
ATOM 597 O O . VAL A 1 72 ? 16.614 2.095 -4.051 1.00 63.66 72 VAL A O 1
ATOM 600 N N . LEU A 1 73 ? 14.675 1.230 -4.795 1.00 59.22 73 LEU A N 1
ATOM 601 C CA . LEU A 1 73 ? 14.235 0.768 -3.479 1.00 59.22 73 LEU A CA 1
ATOM 602 C C . LEU A 1 73 ? 15.196 -0.286 -2.931 1.00 59.22 73 LEU A C 1
ATOM 604 O O . LEU A 1 73 ? 15.632 -0.166 -1.789 1.00 59.22 73 LEU A O 1
ATOM 608 N N . ASN A 1 74 ? 15.566 -1.283 -3.734 1.00 60.22 74 ASN A N 1
ATOM 609 C CA . ASN A 1 74 ? 16.448 -2.350 -3.277 1.00 60.22 74 ASN A CA 1
ATOM 610 C C . ASN A 1 74 ? 17.859 -1.822 -2.945 1.00 60.22 74 ASN A C 1
ATOM 612 O O . ASN A 1 74 ? 18.391 -2.100 -1.876 1.00 60.22 74 ASN A O 1
ATOM 616 N N . PHE A 1 75 ? 18.440 -0.986 -3.806 1.00 58.81 75 PHE A N 1
ATOM 617 C CA . PHE A 1 75 ? 19.798 -0.464 -3.652 1.00 58.81 75 PHE A CA 1
ATOM 618 C C . PHE A 1 75 ? 19.893 0.618 -2.568 1.00 58.81 75 PHE A C 1
ATOM 620 O O . PHE A 1 75 ? 20.748 0.524 -1.689 1.00 58.81 75 PHE A O 1
ATOM 627 N N . MET A 1 76 ? 18.994 1.614 -2.543 1.00 59.50 76 MET A N 1
ATOM 628 C CA . MET A 1 76 ? 19.060 2.694 -1.545 1.00 59.50 76 MET A CA 1
ATOM 629 C C . MET A 1 76 ? 18.731 2.228 -0.123 1.00 59.50 76 MET A C 1
ATOM 631 O O . MET A 1 76 ? 19.273 2.792 0.831 1.00 59.50 76 MET A O 1
ATOM 635 N N . PHE A 1 77 ? 17.855 1.232 0.054 1.00 53.22 77 PHE A N 1
ATOM 636 C CA . PHE A 1 77 ? 17.531 0.726 1.393 1.00 53.22 77 PHE A CA 1
ATOM 637 C C . PHE A 1 77 ? 18.548 -0.298 1.902 1.00 53.22 77 PHE A C 1
ATOM 639 O O . PHE A 1 77 ? 18.838 -0.283 3.098 1.00 53.22 77 PHE A O 1
ATOM 646 N N . GLN A 1 78 ? 19.138 -1.118 1.022 1.00 54.50 78 GLN A N 1
ATOM 647 C CA . GLN A 1 78 ? 20.229 -2.018 1.413 1.00 54.50 78 GLN A CA 1
ATOM 648 C C . GLN A 1 78 ? 21.520 -1.248 1.735 1.00 54.50 78 GLN A C 1
ATOM 650 O O . GLN A 1 78 ? 22.150 -1.510 2.757 1.00 54.50 78 GLN A O 1
ATOM 655 N N . MET A 1 79 ? 21.871 -0.221 0.951 1.00 49.12 79 MET A N 1
ATOM 656 C CA . MET A 1 79 ? 23.073 0.594 1.195 1.00 49.12 79 MET A CA 1
ATOM 657 C C . MET A 1 79 ? 22.987 1.445 2.468 1.00 49.12 79 MET A C 1
ATOM 659 O O . MET A 1 79 ? 23.996 1.656 3.138 1.00 49.12 79 MET A O 1
ATOM 663 N N . LYS A 1 80 ? 21.793 1.929 2.845 1.00 49.28 80 LYS A N 1
ATOM 664 C CA . LYS A 1 80 ? 21.634 2.796 4.027 1.00 49.28 80 LYS A CA 1
ATOM 665 C C . LYS A 1 80 ? 21.687 2.068 5.371 1.00 49.28 80 LYS A C 1
ATOM 667 O O . LYS A 1 80 ? 21.765 2.748 6.394 1.00 49.28 80 LYS A O 1
ATOM 672 N N . LYS A 1 81 ? 21.660 0.730 5.415 1.00 47.66 81 LYS A N 1
ATOM 673 C CA . LYS A 1 81 ? 21.789 -0.031 6.668 1.00 47.66 81 LYS A CA 1
ATOM 674 C C . LYS A 1 81 ? 22.485 -1.375 6.452 1.00 47.66 81 LYS A C 1
ATOM 676 O O . LYS A 1 81 ? 21.829 -2.401 6.323 1.00 47.66 81 LYS A O 1
ATOM 681 N N . ILE A 1 82 ? 23.807 -1.376 6.616 1.00 48.62 82 ILE A N 1
ATOM 682 C CA . ILE A 1 82 ? 24.660 -2.575 6.767 1.00 48.62 82 ILE A CA 1
ATOM 683 C C . ILE A 1 82 ? 24.216 -3.497 7.939 1.00 48.62 82 ILE A C 1
ATOM 685 O O . ILE A 1 82 ? 24.729 -4.597 8.088 1.00 48.62 82 ILE A O 1
ATOM 689 N N . SER A 1 83 ? 23.226 -3.114 8.762 1.00 44.19 83 SER A N 1
ATOM 690 C CA . SER A 1 83 ? 22.875 -3.829 10.002 1.00 44.19 83 SER A CA 1
ATOM 691 C C . SER A 1 83 ? 21.452 -4.419 10.083 1.00 44.19 83 SER A C 1
ATOM 693 O O . SER A 1 83 ? 21.141 -5.092 11.058 1.00 44.19 83 SER A O 1
ATOM 695 N N . MET A 1 84 ? 20.564 -4.242 9.094 1.00 46.38 84 MET A N 1
ATOM 696 C CA . MET A 1 84 ? 19.237 -4.891 9.139 1.00 46.38 84 MET A CA 1
ATOM 697 C C . MET A 1 84 ? 18.728 -5.252 7.743 1.00 46.38 84 MET A C 1
ATOM 699 O O . MET A 1 84 ? 18.166 -4.404 7.051 1.00 46.38 84 MET A O 1
ATOM 703 N N . MET A 1 85 ? 18.829 -6.535 7.381 1.00 52.69 85 MET A N 1
ATOM 704 C CA . MET A 1 85 ? 18.073 -7.161 6.287 1.00 52.69 85 MET A CA 1
ATOM 705 C C . MET A 1 85 ? 16.572 -7.195 6.633 1.00 52.69 85 MET A C 1
ATOM 707 O O . MET A 1 85 ? 15.994 -8.245 6.892 1.00 52.69 85 MET A O 1
ATOM 711 N N . ARG A 1 86 ? 15.925 -6.030 6.729 1.00 57.28 86 ARG A N 1
ATOM 712 C CA . ARG A 1 86 ? 14.476 -5.926 6.933 1.00 57.28 86 ARG A CA 1
ATOM 713 C C . ARG A 1 86 ? 13.809 -5.604 5.608 1.00 57.28 86 ARG A C 1
ATOM 715 O O . ARG A 1 86 ? 14.067 -4.534 5.053 1.00 57.28 86 ARG A O 1
ATOM 722 N N . SER A 1 87 ? 12.936 -6.500 5.151 1.00 66.06 87 SER A N 1
ATOM 723 C CA . SER A 1 87 ? 12.200 -6.362 3.895 1.00 66.06 87 SER A CA 1
ATOM 724 C C . SER A 1 87 ? 11.442 -5.035 3.813 1.00 66.06 87 SER A C 1
ATOM 726 O O . SER A 1 87 ? 10.894 -4.535 4.804 1.00 66.06 87 SER A O 1
ATOM 728 N N . VAL A 1 88 ? 11.440 -4.447 2.618 1.00 77.50 88 VAL A N 1
ATOM 729 C CA . VAL A 1 88 ? 10.781 -3.175 2.312 1.00 77.50 88 VAL A CA 1
ATOM 730 C C . VAL A 1 88 ? 9.407 -3.479 1.727 1.00 77.50 88 VAL A C 1
ATOM 732 O O . VAL A 1 88 ? 9.286 -4.299 0.823 1.00 77.50 88 VAL A O 1
ATOM 735 N N . CYS A 1 89 ? 8.361 -2.822 2.229 1.00 80.62 89 CYS A N 1
ATOM 736 C CA . CYS A 1 89 ? 6.982 -3.131 1.826 1.00 80.62 89 CYS A CA 1
ATOM 737 C C . CYS A 1 89 ? 6.744 -2.930 0.317 1.00 80.62 89 CYS A C 1
ATOM 739 O O . CYS A 1 89 ? 5.966 -3.655 -0.286 1.00 80.62 89 CYS A O 1
ATOM 741 N N . GLY A 1 90 ? 7.436 -1.969 -0.306 1.00 78.88 90 GLY A N 1
ATOM 742 C CA . GLY A 1 90 ? 7.334 -1.697 -1.742 1.00 78.88 90 GLY A CA 1
ATOM 743 C C . GLY A 1 90 ? 8.014 -2.716 -2.663 1.00 78.88 90 GLY A C 1
ATOM 744 O O . GLY A 1 90 ? 7.848 -2.609 -3.876 1.00 78.88 90 GLY A O 1
ATOM 745 N N . THR A 1 91 ? 8.766 -3.684 -2.127 1.00 81.19 91 THR A N 1
ATOM 746 C CA . THR A 1 91 ? 9.476 -4.699 -2.929 1.00 81.19 91 THR A CA 1
ATOM 747 C C . THR A 1 91 ? 9.008 -6.126 -2.672 1.00 81.19 91 THR A C 1
ATOM 749 O O . THR A 1 91 ? 9.433 -7.048 -3.368 1.00 81.19 91 THR A O 1
ATOM 752 N N . MET A 1 92 ? 8.127 -6.329 -1.691 1.00 83.19 92 MET A N 1
ATOM 753 C CA . MET A 1 92 ? 7.720 -7.656 -1.249 1.00 83.19 92 MET A CA 1
ATOM 754 C C . MET A 1 92 ? 6.244 -7.697 -0.859 1.00 83.19 92 MET A C 1
ATOM 756 O O . MET A 1 92 ? 5.628 -6.680 -0.543 1.00 83.19 92 MET A O 1
ATOM 760 N N . TYR A 1 93 ? 5.709 -8.912 -0.853 1.00 85.75 93 TYR A N 1
ATOM 761 C CA . TYR A 1 93 ? 4.408 -9.236 -0.291 1.00 85.75 93 TYR A CA 1
ATOM 762 C C . TYR A 1 93 ? 4.327 -8.859 1.200 1.00 85.75 93 TYR A C 1
ATOM 764 O O . TYR A 1 93 ? 5.258 -9.115 1.968 1.00 85.75 93 TYR A O 1
ATOM 772 N N . VAL A 1 94 ? 3.204 -8.262 1.595 1.00 89.56 94 VAL A N 1
ATOM 773 C CA . VAL A 1 94 ? 2.851 -7.903 2.973 1.00 89.56 94 VAL A CA 1
ATOM 774 C C . VAL A 1 94 ? 1.857 -8.935 3.495 1.00 89.56 94 VAL A C 1
ATOM 776 O O . VAL A 1 94 ? 0.698 -8.940 3.085 1.00 89.56 94 VAL A O 1
ATOM 779 N N . ASP A 1 95 ? 2.318 -9.805 4.390 1.00 90.00 95 ASP A N 1
ATOM 780 C CA . ASP A 1 95 ? 1.517 -10.897 4.952 1.00 90.00 95 ASP A CA 1
ATOM 781 C C . ASP A 1 95 ? 0.729 -10.438 6.182 1.00 90.00 95 ASP A C 1
ATOM 783 O O . ASP A 1 95 ? 1.122 -10.656 7.327 1.00 90.00 95 ASP A O 1
ATOM 787 N N . VAL A 1 96 ? -0.344 -9.691 5.929 1.00 91.56 96 VAL A N 1
ATOM 788 C CA . VAL A 1 96 ? -1.287 -9.214 6.945 1.00 91.56 96 VAL A CA 1
ATOM 789 C C . VAL A 1 96 ? -2.699 -9.420 6.417 1.00 91.56 96 VAL A C 1
ATOM 791 O O . VAL A 1 96 ? -2.986 -9.095 5.263 1.00 91.56 96 VAL A O 1
ATOM 794 N N . ASP A 1 97 ? -3.580 -9.950 7.263 1.00 90.50 97 ASP A N 1
ATOM 795 C CA . ASP A 1 97 ? -4.960 -10.222 6.874 1.00 90.50 97 ASP A CA 1
ATOM 796 C C . ASP A 1 97 ? -5.687 -8.949 6.409 1.00 90.50 97 ASP A C 1
ATOM 798 O O . ASP A 1 97 ? -5.498 -7.848 6.933 1.00 90.50 97 ASP A O 1
ATOM 802 N N . GLY A 1 98 ? -6.493 -9.094 5.359 1.00 88.81 98 GLY A N 1
ATOM 803 C CA . GLY A 1 98 ? -7.177 -7.977 4.715 1.00 88.81 98 GLY A CA 1
ATOM 804 C C . GLY A 1 98 ? -6.281 -7.017 3.914 1.00 88.81 98 GLY A C 1
ATOM 805 O O . GLY A 1 98 ? -6.816 -6.042 3.380 1.00 88.81 98 GLY A O 1
ATOM 806 N N . VAL A 1 99 ? -4.967 -7.267 3.792 1.00 93.44 99 VAL A N 1
ATOM 807 C CA . VAL A 1 99 ? -4.079 -6.543 2.863 1.00 93.44 99 VAL A CA 1
ATOM 808 C C . VAL A 1 99 ? -4.047 -7.250 1.510 1.00 93.44 99 VAL A C 1
ATOM 810 O O . VAL A 1 99 ? -3.675 -8.415 1.385 1.00 93.44 99 VAL A O 1
ATOM 813 N N . GLU A 1 100 ? -4.411 -6.528 0.457 1.00 93.69 100 GLU A N 1
ATOM 814 C CA . GLU A 1 100 ? -4.341 -7.018 -0.913 1.00 93.69 100 GLU A CA 1
ATOM 815 C C . GLU A 1 100 ? -2.968 -6.717 -1.515 1.00 93.69 100 GLU A C 1
ATOM 817 O O . GLU A 1 100 ? -2.575 -5.564 -1.654 1.00 93.69 100 GLU A O 1
ATOM 822 N N . ASN A 1 101 ? -2.246 -7.748 -1.938 1.00 92.50 101 ASN A N 1
ATOM 823 C CA . ASN A 1 101 ? -0.940 -7.582 -2.566 1.00 92.50 101 ASN A CA 1
ATOM 824 C C . ASN A 1 101 ? -1.047 -7.716 -4.087 1.00 92.50 101 ASN A C 1
ATOM 826 O O . ASN A 1 101 ? -1.529 -8.728 -4.603 1.00 92.50 101 ASN A O 1
ATOM 830 N N . ILE A 1 102 ? -0.568 -6.704 -4.810 1.00 92.56 102 ILE A N 1
ATOM 831 C CA . ILE A 1 102 ? -0.544 -6.680 -6.273 1.00 92.56 102 ILE A CA 1
ATOM 832 C C . ILE A 1 102 ? 0.900 -6.530 -6.736 1.00 92.56 102 ILE A C 1
ATOM 834 O O . ILE A 1 102 ? 1.557 -5.525 -6.468 1.00 92.56 102 ILE A O 1
ATOM 838 N N . ASP A 1 103 ? 1.380 -7.545 -7.450 1.00 90.50 103 ASP A N 1
ATOM 839 C CA . ASP A 1 103 ? 2.681 -7.501 -8.103 1.00 90.50 103 ASP A CA 1
ATOM 840 C C . ASP A 1 103 ? 2.586 -6.643 -9.374 1.00 90.50 103 ASP A C 1
ATOM 842 O O . ASP A 1 103 ? 1.840 -6.970 -10.301 1.00 90.50 103 ASP A O 1
ATOM 846 N N . VAL A 1 104 ? 3.336 -5.541 -9.401 1.00 90.44 104 VAL A N 1
ATOM 847 C CA . VAL A 1 104 ? 3.436 -4.614 -10.540 1.00 90.44 104 VAL A CA 1
ATOM 848 C C . VAL A 1 104 ? 4.800 -4.690 -11.231 1.00 90.44 104 VAL A C 1
ATOM 850 O O . VAL A 1 104 ? 5.136 -3.810 -12.016 1.00 90.44 104 VAL A O 1
ATOM 853 N N . THR A 1 105 ? 5.584 -5.743 -10.979 1.00 87.12 105 THR A N 1
ATOM 854 C CA . THR A 1 105 ? 6.949 -5.934 -11.513 1.00 87.12 105 THR A CA 1
ATOM 855 C C . THR A 1 105 ? 7.026 -5.885 -13.046 1.00 87.12 105 THR A C 1
ATOM 857 O O . THR A 1 105 ? 8.050 -5.491 -13.600 1.00 87.12 105 THR A O 1
ATOM 860 N N . GLU A 1 106 ? 5.955 -6.261 -13.748 1.00 86.75 106 GLU A N 1
ATOM 861 C CA . GLU A 1 106 ? 5.883 -6.183 -15.217 1.00 86.75 106 GLU A CA 1
ATOM 862 C C . GLU A 1 106 ? 5.636 -4.755 -15.734 1.00 86.75 106 GLU A C 1
ATOM 864 O O . GLU A 1 106 ? 5.995 -4.425 -16.861 1.00 86.75 106 GLU A O 1
ATOM 869 N N . ILE A 1 107 ? 5.031 -3.895 -14.909 1.00 85.50 107 ILE A N 1
ATOM 870 C CA . ILE A 1 107 ? 4.701 -2.503 -15.249 1.00 85.50 107 ILE A CA 1
ATOM 871 C C . ILE A 1 107 ? 5.823 -1.558 -14.803 1.00 85.50 107 ILE A C 1
ATOM 873 O O . ILE A 1 107 ? 6.122 -0.587 -15.495 1.00 85.50 107 ILE A O 1
ATOM 877 N N . VAL A 1 108 ? 6.427 -1.852 -13.651 1.00 83.00 108 VAL A N 1
ATOM 878 C CA . VAL A 1 108 ? 7.421 -1.022 -12.970 1.00 83.00 108 VAL A CA 1
ATOM 879 C C . VAL A 1 108 ? 8.749 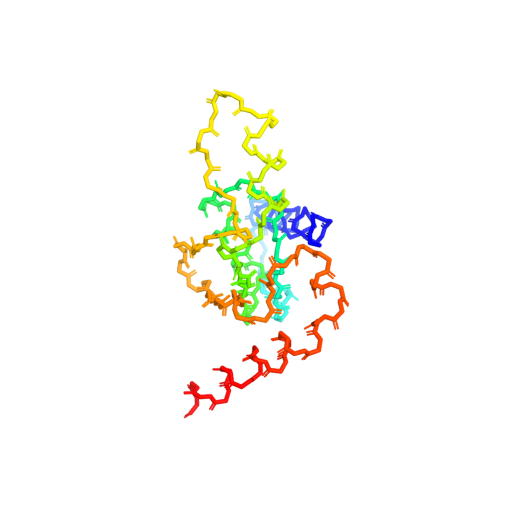-1.770 -12.922 1.00 83.00 108 VAL A C 1
ATOM 881 O O . VAL A 1 108 ? 8.934 -2.667 -12.092 1.00 83.00 108 VAL A O 1
ATOM 884 N N . GLN A 1 109 ? 9.678 -1.377 -13.794 1.00 76.94 109 GLN A N 1
ATOM 885 C CA . GLN A 1 109 ? 11.044 -1.905 -13.828 1.00 76.94 109 GLN A CA 1
ATOM 886 C C . GLN A 1 109 ? 12.050 -0.957 -13.161 1.00 76.94 109 GLN A C 1
ATOM 888 O O . GLN A 1 109 ? 13.046 -1.414 -12.609 1.00 76.94 109 GLN A O 1
ATOM 893 N N . SER A 1 110 ? 11.764 0.345 -13.156 1.00 77.19 110 SER A N 1
ATOM 894 C CA . SER A 1 110 ? 12.505 1.395 -12.455 1.00 77.19 110 SER A CA 1
ATOM 895 C C . SER A 1 110 ? 11.587 2.170 -11.507 1.00 77.19 110 SER A C 1
ATOM 897 O O . SER A 1 110 ? 10.385 2.274 -11.736 1.00 77.19 110 SER A O 1
ATOM 899 N N . HIS A 1 111 ? 12.139 2.766 -10.446 1.00 77.94 111 HIS A N 1
ATOM 900 C CA . HIS A 1 111 ? 11.364 3.587 -9.506 1.00 77.94 111 HIS A CA 1
ATOM 901 C C . HIS A 1 111 ? 10.678 4.783 -10.179 1.00 77.94 111 HIS A C 1
ATOM 903 O O . HIS A 1 111 ? 9.583 5.180 -9.786 1.00 77.94 111 HIS A O 1
ATOM 909 N N . GLU A 1 112 ? 11.303 5.340 -11.217 1.00 79.00 112 GLU A N 1
ATOM 910 C CA . GLU A 1 112 ? 10.740 6.438 -12.010 1.00 79.00 112 GLU A CA 1
ATOM 911 C C . GLU A 1 112 ? 9.479 6.018 -12.779 1.00 79.00 112 GLU A C 1
ATOM 913 O O . GLU A 1 112 ? 8.617 6.857 -13.061 1.00 79.00 112 GLU A O 1
ATOM 918 N N . ASP A 1 113 ? 9.310 4.720 -13.051 1.00 82.69 113 ASP A N 1
ATOM 919 C CA . ASP A 1 113 ? 8.125 4.201 -13.733 1.00 82.69 113 ASP A CA 1
ATOM 920 C C . ASP A 1 113 ? 6.874 4.373 -12.877 1.00 82.69 113 ASP A C 1
ATOM 922 O O . ASP A 1 113 ? 5.789 4.530 -13.430 1.00 82.69 113 ASP A O 1
ATOM 926 N N . TYR A 1 114 ? 6.991 4.419 -11.542 1.00 84.19 114 TYR A N 1
ATOM 927 C CA . TYR A 1 114 ? 5.826 4.660 -10.693 1.00 84.19 114 TYR A CA 1
ATOM 928 C C . TYR A 1 114 ? 5.130 5.968 -11.050 1.00 84.19 114 TYR A C 1
ATOM 930 O O . TYR A 1 114 ? 3.910 5.977 -11.068 1.00 84.19 114 TYR A O 1
ATOM 938 N N . CYS A 1 115 ? 5.862 7.040 -11.369 1.00 84.31 115 CYS A N 1
ATOM 939 C CA . CYS A 1 115 ? 5.270 8.335 -11.718 1.00 84.31 115 CYS A CA 1
ATOM 940 C C . CYS A 1 115 ? 4.604 8.328 -13.101 1.00 84.31 115 CYS A C 1
ATOM 942 O O . CYS A 1 115 ? 3.571 8.966 -13.288 1.00 84.31 115 CYS A O 1
ATOM 944 N N . HIS A 1 116 ? 5.172 7.595 -14.059 1.00 86.94 116 HIS A N 1
ATOM 945 C CA . HIS A 1 116 ? 4.691 7.568 -15.443 1.00 86.94 116 HIS A CA 1
ATOM 946 C C . HIS A 1 116 ? 3.601 6.516 -15.680 1.00 86.94 116 HIS A C 1
ATOM 948 O O . HIS A 1 116 ? 2.784 6.655 -16.587 1.00 86.94 116 HIS A O 1
ATOM 954 N N . ARG A 1 117 ? 3.575 5.458 -14.864 1.00 88.94 117 ARG A N 1
ATOM 955 C CA . ARG A 1 117 ? 2.715 4.280 -15.039 1.00 88.94 117 ARG A CA 1
ATOM 956 C C . ARG A 1 117 ? 1.602 4.183 -13.993 1.00 88.94 117 ARG A C 1
ATOM 958 O O . ARG A 1 117 ? 0.950 3.145 -13.914 1.00 88.94 117 ARG A O 1
ATOM 965 N N . ILE A 1 118 ? 1.336 5.250 -13.223 1.00 90.69 118 ILE A N 1
ATOM 966 C CA . ILE A 1 118 ? 0.251 5.291 -12.216 1.00 90.69 118 ILE A CA 1
ATOM 967 C C . ILE A 1 118 ? -1.068 4.799 -12.817 1.00 90.69 118 ILE A C 1
ATOM 969 O O . ILE A 1 118 ? -1.731 3.944 -12.236 1.00 90.69 118 ILE A O 1
ATOM 973 N N . SER A 1 119 ? -1.425 5.303 -13.999 1.00 91.00 119 SER A N 1
ATOM 974 C CA . SER A 1 119 ? -2.669 4.954 -14.689 1.00 91.00 119 SER A CA 1
ATOM 975 C C . SER A 1 119 ? -2.772 3.457 -14.990 1.00 91.00 119 SER A C 1
ATOM 977 O O . SER A 1 119 ? -3.832 2.865 -14.805 1.00 91.00 119 SER A O 1
ATOM 979 N N . ASP A 1 120 ? -1.674 2.825 -15.405 1.00 92.12 120 ASP A N 1
ATOM 980 C CA . ASP A 1 120 ? -1.644 1.390 -15.702 1.00 92.12 120 ASP A CA 1
ATOM 981 C C . ASP A 1 120 ? -1.759 0.552 -14.426 1.00 92.12 120 ASP A C 1
ATOM 983 O O . ASP A 1 120 ? -2.473 -0.452 -14.400 1.00 92.12 120 ASP A O 1
ATOM 987 N N . ILE A 1 121 ? -1.104 0.993 -13.347 1.00 90.81 121 ILE A N 1
ATOM 988 C CA . ILE A 1 121 ? -1.198 0.354 -12.032 1.00 90.81 121 ILE A CA 1
ATOM 989 C C . ILE A 1 121 ? -2.635 0.439 -11.503 1.00 90.81 121 ILE A C 1
ATOM 991 O O . ILE A 1 121 ? -3.184 -0.572 -11.071 1.00 90.81 121 ILE A O 1
ATOM 995 N N . LEU A 1 122 ? -3.275 1.611 -11.568 1.00 91.75 122 LEU A N 1
ATOM 996 C CA . LEU A 1 122 ? -4.658 1.784 -11.114 1.00 91.75 122 LEU A CA 1
ATOM 997 C C . LEU A 1 122 ? -5.638 0.940 -11.936 1.00 91.75 122 LEU A C 1
ATOM 999 O O . LEU A 1 122 ? -6.473 0.248 -11.356 1.00 91.75 122 LEU A O 1
ATOM 1003 N N . ARG A 1 123 ? -5.475 0.883 -13.264 1.00 92.75 123 ARG A N 1
ATOM 1004 C CA . ARG A 1 123 ? -6.267 -0.015 -14.124 1.00 92.75 123 ARG A CA 1
ATOM 1005 C C . ARG A 1 123 ? -6.100 -1.482 -13.733 1.00 92.75 123 ARG A C 1
ATOM 1007 O O . ARG A 1 123 ? -7.071 -2.237 -13.737 1.00 92.75 123 ARG A O 1
ATOM 1014 N N . LEU A 1 124 ? -4.888 -1.907 -13.373 1.00 91.12 124 LEU A N 1
ATOM 1015 C CA . LEU A 1 124 ? -4.647 -3.263 -12.874 1.00 91.12 124 LEU A CA 1
ATOM 1016 C C . LEU A 1 124 ? -5.365 -3.510 -11.535 1.00 91.12 124 LEU A C 1
ATOM 1018 O O . LEU A 1 124 ? -5.987 -4.562 -11.360 1.00 91.12 124 LEU A O 1
ATOM 1022 N N . VAL A 1 125 ? -5.311 -2.544 -10.613 1.00 91.56 125 VAL A N 1
ATOM 1023 C CA . VAL A 1 125 ? -5.990 -2.589 -9.304 1.00 91.56 125 VAL A CA 1
ATOM 1024 C C . VAL A 1 125 ? -7.515 -2.676 -9.464 1.00 91.56 125 VAL A C 1
ATOM 1026 O O . VAL A 1 125 ? -8.168 -3.416 -8.720 1.00 91.56 125 VAL A O 1
ATOM 1029 N N . GLU A 1 126 ? -8.087 -1.964 -10.436 1.00 89.69 126 GLU A N 1
ATOM 1030 C CA . GLU A 1 126 ? -9.515 -2.002 -10.785 1.00 89.69 126 GLU A CA 1
ATOM 1031 C C . GLU A 1 126 ? -9.920 -3.311 -11.469 1.00 89.69 126 GLU A C 1
ATOM 1033 O O . GLU A 1 126 ? -10.941 -3.913 -11.127 1.00 89.69 126 GLU A O 1
ATOM 1038 N N . LYS A 1 127 ? -9.101 -3.818 -12.396 1.00 88.38 127 LYS A N 1
ATOM 1039 C CA . LYS A 1 127 ? -9.356 -5.116 -13.033 1.00 88.38 127 LYS A CA 1
ATOM 1040 C C . LYS A 1 127 ? -9.403 -6.237 -11.992 1.00 88.38 127 LYS A C 1
ATOM 1042 O O . LYS A 1 127 ? -10.308 -7.066 -12.024 1.00 88.38 127 LYS A O 1
ATOM 1047 N N . ARG A 1 128 ? -8.479 -6.218 -11.023 1.00 84.06 128 ARG A N 1
ATOM 1048 C CA . ARG A 1 128 ? -8.441 -7.159 -9.887 1.00 84.06 128 ARG A CA 1
ATOM 1049 C C . ARG A 1 128 ? -9.673 -7.062 -8.981 1.00 84.06 128 ARG A C 1
ATOM 1051 O O . ARG A 1 128 ? -10.060 -8.077 -8.411 1.00 84.06 128 ARG A O 1
ATOM 1058 N N . ARG A 1 129 ? -10.304 -5.885 -8.873 1.00 81.56 129 ARG A N 1
ATOM 1059 C CA . ARG A 1 129 ? -11.583 -5.707 -8.159 1.00 81.56 129 ARG A CA 1
ATOM 1060 C C . ARG A 1 129 ? -12.716 -6.446 -8.868 1.00 81.56 129 ARG A C 1
ATOM 1062 O O . ARG A 1 129 ? -13.465 -7.163 -8.219 1.00 81.56 129 ARG A O 1
ATOM 1069 N N . SER A 1 130 ? -12.806 -6.301 -10.189 1.00 73.56 130 SER A N 1
ATOM 1070 C CA . SER A 1 130 ? -13.890 -6.892 -10.988 1.00 73.56 130 SER A CA 1
ATOM 1071 C C . SER A 1 130 ? -13.810 -8.419 -11.088 1.00 73.56 130 SER A C 1
ATOM 1073 O O . SER A 1 130 ? -14.822 -9.059 -11.313 1.00 73.56 130 SER A O 1
ATOM 1075 N N . SER A 1 131 ? -12.627 -9.017 -10.909 1.00 66.31 131 SER A N 1
ATOM 1076 C CA . SER A 1 131 ? -12.449 -10.481 -10.923 1.00 66.31 131 SER A CA 1
ATOM 1077 C C . SER A 1 131 ? -12.782 -11.183 -9.599 1.00 66.31 131 SER A C 1
ATOM 1079 O O . SER A 1 131 ? -12.686 -12.404 -9.536 1.00 66.31 131 SER A O 1
ATOM 1081 N N . LYS A 1 132 ? -13.091 -10.435 -8.530 1.00 57.00 132 LYS A N 1
ATOM 1082 C CA . LYS A 1 132 ? -13.460 -10.974 -7.206 1.00 57.00 132 LYS A CA 1
ATOM 1083 C C . LYS A 1 132 ? -14.973 -10.929 -6.932 1.00 57.00 132 LYS A C 1
ATOM 1085 O O . LYS A 1 132 ? -15.383 -11.297 -5.834 1.00 57.00 132 LYS A O 1
ATOM 1090 N N . ILE A 1 133 ? -15.760 -10.446 -7.893 1.00 46.50 133 ILE A N 1
ATOM 1091 C CA . ILE A 1 133 ? -17.231 -10.423 -7.896 1.00 46.50 133 ILE A CA 1
ATOM 1092 C C . ILE A 1 133 ? -17.690 -11.528 -8.842 1.00 46.50 133 ILE A C 1
ATOM 1094 O O . ILE A 1 133 ? -18.639 -12.249 -8.473 1.00 46.50 133 ILE A O 1
#

pLDDT: mean 80.29, std 13.81, range [44.19, 94.75]

Sequence (133 aa):
ARVIYKCLKEMARKQKEWLYNYKKEDTREPASIIEDVVLMGLPNHFNGDTWAEIRHVVAGRLVNCFSRKDFVLNFMFQMKKISMMRSVCGTMYVDVDGVENIDVTEIVQSHEDYCHRISDILRLVEKRRSSKI

Organism: NCBI:txid163516

Secondary structure (DSSP, 8-state):
-HHHHHHHHHHHHHHHHHHHHSTTSSPPP----BS-EEEES--SB--HHHHHHHHHHBSS-EEEEE-TT-HHHHHHHHHT-TT--PPBTTTS----TTEEEEE-TTT-SSTTHHHHSHHHHHHHHHHHHHTT-

Radius of gyration: 16.33 Å; chains: 1; bounding box: 47×22×44 Å

InterPro domains:
  IPR007941 Protein of unknown function DUF726 [PF05277] (1-126)
  IPR007941 Protein of unknown function DUF726 [PTHR17920] (1-128)